Protein AF-A0A6N9VMW0-F1 (afdb_monomer)

Secondary structure (DSSP, 8-state):
-TTHHHHHHHHHHHHHHHHHHHH-TTS-HHHHHHHHHHHHHHHHHHHTT-HHHHHHHHHHHHHH-

Structure (mmCIF, N/CA/C/O backbone):
data_AF-A0A6N9VMW0-F1
#
_entry.id   AF-A0A6N9VMW0-F1
#
loop_
_atom_site.group_PDB
_atom_site.id
_atom_site.type_symbol
_atom_site.label_atom_id
_atom_site.label_alt_id
_atom_site.label_comp_id
_atom_site.label_asym_id
_atom_site.label_entity_id
_atom_site.label_seq_id
_atom_site.pdbx_PDB_ins_code
_atom_site.Cartn_x
_atom_site.Cartn_y
_atom_site.Cartn_z
_atom_site.occupancy
_atom_site.B_iso_or_equiv
_atom_site.auth_seq_id
_atom_site.auth_comp_id
_atom_site.auth_asym_id
_atom_site.auth_atom_id
_atom_site.pdbx_PDB_model_num
ATOM 1 N N . MET A 1 1 ? 17.553 4.352 -17.257 1.00 61.19 1 MET A N 1
ATOM 2 C CA . MET A 1 1 ? 16.273 3.636 -17.047 1.00 61.19 1 MET A CA 1
ATOM 3 C C . MET A 1 1 ? 15.205 4.666 -16.683 1.00 61.19 1 MET A C 1
ATOM 5 O O . MET A 1 1 ? 15.226 5.156 -15.566 1.00 61.19 1 MET A O 1
ATOM 9 N N . GLY A 1 2 ? 14.328 5.070 -17.613 1.00 81.31 2 GLY A N 1
ATOM 10 C CA . GLY A 1 2 ? 13.342 6.150 -17.381 1.00 81.31 2 GLY A CA 1
ATOM 11 C C . GLY A 1 2 ? 12.266 5.843 -16.325 1.00 81.31 2 GLY A C 1
ATOM 12 O O . GLY A 1 2 ? 11.638 6.751 -15.796 1.00 81.31 2 GLY A O 1
ATOM 13 N N . TRP A 1 3 ? 12.099 4.569 -15.967 1.00 82.50 3 TRP A N 1
ATOM 14 C CA . TRP A 1 3 ? 11.086 4.083 -15.024 1.00 82.50 3 TRP A CA 1
ATOM 15 C C . TRP A 1 3 ? 11.373 4.408 -13.552 1.00 82.50 3 TRP A C 1
ATOM 17 O O . TRP A 1 3 ? 10.455 4.420 -12.738 1.00 82.50 3 TRP A O 1
ATOM 27 N N . THR A 1 4 ? 12.622 4.716 -13.193 1.00 86.38 4 THR A N 1
ATOM 28 C CA . THR A 1 4 ? 13.016 4.997 -11.802 1.00 86.38 4 THR A CA 1
ATOM 29 C C . THR A 1 4 ? 12.265 6.192 -11.215 1.00 86.38 4 THR A C 1
ATOM 31 O O . THR A 1 4 ? 11.896 6.172 -10.044 1.00 86.38 4 THR A O 1
ATOM 34 N N . VAL A 1 5 ? 11.981 7.205 -12.039 1.00 88.25 5 VAL A N 1
ATOM 35 C CA . VAL A 1 5 ? 11.212 8.392 -11.636 1.00 88.25 5 VAL A CA 1
ATOM 36 C C . VAL A 1 5 ? 9.779 8.015 -11.255 1.00 88.25 5 VAL A C 1
ATOM 38 O O . VAL A 1 5 ? 9.267 8.505 -10.253 1.00 88.25 5 VAL A O 1
ATOM 41 N N . LEU A 1 6 ? 9.152 7.104 -12.007 1.00 87.06 6 LEU A N 1
ATOM 42 C CA . LEU A 1 6 ? 7.794 6.632 -11.728 1.00 87.06 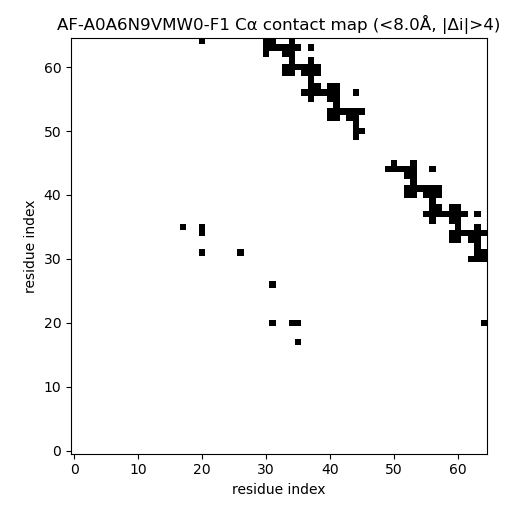6 LEU A CA 1
ATOM 43 C C . LEU A 1 6 ? 7.732 5.849 -10.416 1.00 87.06 6 LEU A C 1
ATOM 45 O O . LEU A 1 6 ? 6.827 6.076 -9.618 1.00 87.06 6 LEU A O 1
ATOM 49 N N . TYR A 1 7 ? 8.715 4.984 -10.154 1.00 85.75 7 TYR A N 1
ATOM 50 C CA . TYR A 1 7 ? 8.792 4.259 -8.883 1.00 85.75 7 TYR A CA 1
ATOM 51 C C . TYR A 1 7 ? 8.974 5.199 -7.688 1.00 85.75 7 TYR A C 1
ATOM 53 O O . TYR A 1 7 ? 8.348 4.999 -6.649 1.00 85.75 7 TYR A O 1
ATOM 61 N N . LEU A 1 8 ? 9.776 6.254 -7.847 1.00 87.38 8 LEU A N 1
ATOM 62 C CA . LEU A 1 8 ? 9.969 7.274 -6.816 1.00 87.38 8 LEU A CA 1
ATOM 63 C C . LEU A 1 8 ? 8.692 8.078 -6.558 1.00 87.38 8 LEU A C 1
ATOM 65 O O . LEU A 1 8 ? 8.293 8.235 -5.407 1.00 87.38 8 LEU A O 1
ATOM 69 N N . ALA A 1 9 ? 8.026 8.538 -7.619 1.00 87.31 9 ALA A N 1
ATOM 70 C CA . ALA A 1 9 ? 6.756 9.248 -7.510 1.00 87.31 9 ALA A CA 1
ATOM 71 C C . ALA A 1 9 ? 5.692 8.381 -6.821 1.00 87.31 9 ALA A C 1
ATOM 73 O O . ALA A 1 9 ? 5.018 8.842 -5.902 1.00 87.31 9 ALA A O 1
ATOM 74 N N . PHE A 1 10 ? 5.599 7.105 -7.203 1.00 86.00 10 PHE A N 1
ATOM 75 C CA . PHE A 1 10 ? 4.677 6.159 -6.584 1.00 86.00 10 PHE A CA 1
ATOM 76 C C . PHE A 1 10 ? 4.991 5.938 -5.097 1.00 86.00 10 PHE A C 1
ATOM 78 O O . PHE A 1 10 ? 4.083 5.961 -4.271 1.00 86.00 10 PHE A O 1
ATOM 85 N N . GLY A 1 11 ? 6.271 5.794 -4.737 1.00 85.06 11 GLY A N 1
ATOM 86 C CA . GLY A 1 11 ? 6.705 5.653 -3.345 1.00 85.06 11 GLY A CA 1
ATOM 87 C C . GLY A 1 11 ? 6.362 6.870 -2.481 1.00 85.06 11 GLY A C 1
ATOM 88 O O . GLY A 1 11 ? 5.874 6.712 -1.364 1.00 85.06 11 GLY A O 1
ATOM 89 N N . ILE A 1 12 ? 6.548 8.084 -3.007 1.00 87.25 12 ILE A N 1
ATOM 90 C CA . ILE A 1 12 ? 6.190 9.329 -2.309 1.00 87.25 12 ILE A CA 1
ATOM 91 C C . ILE A 1 12 ? 4.675 9.412 -2.090 1.00 87.25 12 ILE A C 1
ATOM 93 O O . ILE A 1 12 ? 4.235 9.695 -0.977 1.00 87.25 12 ILE A O 1
ATOM 97 N N . VAL A 1 13 ? 3.878 9.121 -3.122 1.00 86.44 13 VAL A N 1
ATOM 98 C CA . VAL A 1 13 ? 2.409 9.115 -3.028 1.00 86.44 13 VAL A CA 1
ATOM 99 C C . VAL A 1 13 ? 1.930 8.068 -2.021 1.00 86.44 13 VAL A C 1
ATOM 101 O O . VAL A 1 13 ? 1.056 8.358 -1.210 1.00 86.44 13 VAL A O 1
ATOM 104 N N . ALA A 1 14 ? 2.540 6.882 -2.009 1.00 84.69 14 ALA A N 1
ATOM 105 C CA . ALA A 1 14 ? 2.228 5.823 -1.056 1.00 84.69 14 ALA A CA 1
ATOM 106 C C . ALA A 1 14 ? 2.536 6.226 0.399 1.00 84.69 14 ALA A C 1
ATOM 108 O O . ALA A 1 14 ? 1.718 5.994 1.289 1.00 84.69 14 ALA A O 1
ATOM 109 N N . LEU A 1 15 ? 3.683 6.869 0.645 1.00 83.12 15 LEU A N 1
ATOM 110 C CA . LEU A 1 15 ? 4.047 7.384 1.970 1.00 83.12 15 LEU A CA 1
ATOM 111 C C . LEU A 1 15 ? 3.121 8.519 2.422 1.00 83.12 15 LEU A C 1
ATOM 113 O O . LEU A 1 15 ? 2.740 8.569 3.591 1.00 83.12 15 LEU A O 1
ATOM 117 N N . TRP A 1 16 ? 2.734 9.408 1.505 1.00 83.62 16 TRP A N 1
ATOM 118 C CA . TRP A 1 16 ? 1.803 10.499 1.789 1.00 83.62 16 TRP A CA 1
ATOM 119 C C . TRP A 1 16 ? 0.406 9.981 2.154 1.00 83.62 16 TRP A C 1
ATOM 121 O O . TRP A 1 16 ? -0.127 10.360 3.194 1.00 83.62 16 TRP A O 1
ATOM 131 N N . LEU A 1 17 ? -0.131 9.043 1.370 1.00 78.88 17 LEU A N 1
ATOM 132 C CA . LEU A 1 17 ? -1.400 8.358 1.631 1.00 78.88 17 LEU A CA 1
ATOM 133 C C . LEU A 1 17 ? -1.406 7.633 2.986 1.00 78.88 17 LEU A C 1
ATOM 135 O O . LEU A 1 17 ? -2.385 7.697 3.729 1.00 78.88 17 LEU A O 1
ATOM 139 N N . LEU A 1 18 ? -0.298 6.976 3.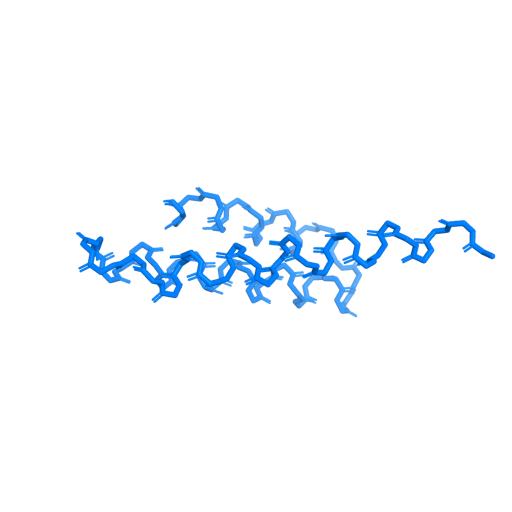345 1.00 76.75 18 LEU A N 1
ATOM 140 C CA . LEU A 1 18 ? -0.138 6.356 4.660 1.00 76.75 18 LEU A CA 1
ATOM 141 C C . LEU A 1 18 ? -0.150 7.411 5.780 1.00 76.75 18 LEU A C 1
ATOM 143 O O . LEU A 1 18 ? -0.775 7.199 6.819 1.00 76.75 18 LEU A O 1
ATOM 147 N N . GLY A 1 19 ? 0.505 8.555 5.556 1.00 80.25 19 GLY A N 1
ATOM 148 C CA . GLY A 1 19 ? 0.545 9.696 6.471 1.00 80.25 19 GLY A CA 1
ATOM 149 C C . GLY A 1 19 ? -0.801 10.405 6.655 1.00 80.25 19 GLY A C 1
ATOM 150 O O . GLY A 1 19 ? -1.124 10.787 7.776 1.00 80.25 19 GLY A O 1
ATOM 151 N N . GLU A 1 20 ? -1.621 10.536 5.610 1.00 75.62 20 GLU A N 1
ATOM 152 C CA . GLU A 1 20 ? -2.999 11.037 5.730 1.00 75.62 20 GLU A CA 1
ATOM 153 C C . GLU A 1 20 ? -3.829 10.134 6.638 1.00 75.62 20 GLU A C 1
ATOM 155 O O . GLU A 1 20 ? -4.428 10.614 7.601 1.00 75.62 20 GLU A O 1
ATOM 160 N N . VAL A 1 21 ? -3.778 8.820 6.403 1.00 69.12 21 VAL A N 1
ATOM 161 C CA . VAL A 1 21 ? -4.434 7.819 7.250 1.00 69.12 21 VAL A CA 1
ATOM 162 C C . VAL A 1 21 ? -3.914 7.954 8.695 1.00 69.12 21 VAL A C 1
ATOM 164 O O . VAL A 1 21 ? -4.725 8.215 9.573 1.00 69.12 21 VAL A O 1
ATOM 167 N N . LEU A 1 22 ? -2.584 7.930 8.920 1.00 67.38 22 LEU A N 1
ATOM 168 C CA . LEU A 1 22 ? -1.775 8.560 10.004 1.00 67.38 22 LEU A CA 1
ATOM 169 C C . LEU A 1 22 ? -2.377 9.734 10.810 1.00 67.38 22 LEU A C 1
ATOM 171 O O . LEU A 1 22 ? -2.392 9.766 12.048 1.00 67.38 22 LEU A O 1
ATOM 175 N N . LEU A 1 23 ? -2.825 10.760 10.113 1.00 70.56 23 LEU A N 1
ATOM 176 C CA . LEU A 1 23 ? -3.031 12.079 10.704 1.00 70.56 23 LEU A CA 1
ATOM 177 C C . LEU A 1 23 ? -4.502 12.493 10.726 1.00 70.56 23 LEU A C 1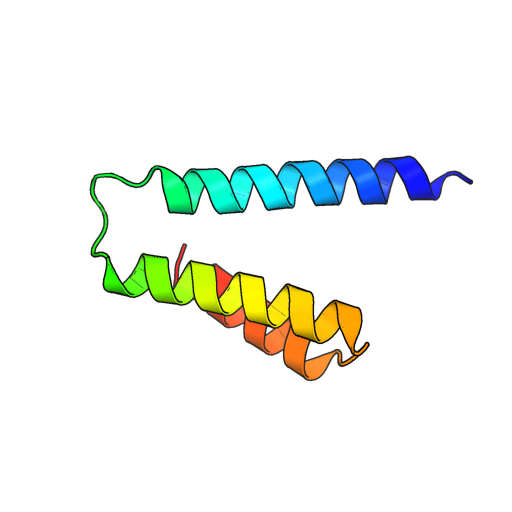
ATOM 179 O O . LEU A 1 23 ? -4.824 13.555 11.256 1.00 70.56 23 LEU A O 1
ATOM 183 N N . GLN A 1 24 ? -5.418 11.631 10.269 1.00 67.00 24 GLN A N 1
ATOM 184 C CA . GLN A 1 24 ? -6.855 11.816 10.469 1.00 67.00 24 GLN A CA 1
ATOM 185 C C . GLN A 1 24 ? -7.220 11.720 11.967 1.00 67.00 24 GLN A C 1
ATOM 187 O O . GLN A 1 24 ? -7.613 10.668 12.471 1.00 67.00 24 GLN A O 1
ATOM 192 N N . TYR A 1 25 ? -7.107 12.836 12.691 1.00 57.50 25 TYR A N 1
ATOM 193 C CA . TYR A 1 25 ? -7.430 12.963 14.121 1.00 57.50 25 TYR A CA 1
ATOM 194 C C . TYR A 1 25 ? -8.945 12.977 14.426 1.00 57.50 25 TYR A C 1
ATOM 196 O O . TYR A 1 25 ? -9.332 12.942 15.592 1.00 57.50 25 TYR A O 1
ATOM 204 N N . LYS A 1 26 ? -9.817 13.018 13.404 1.00 58.75 26 LYS A N 1
ATOM 205 C CA . LYS A 1 26 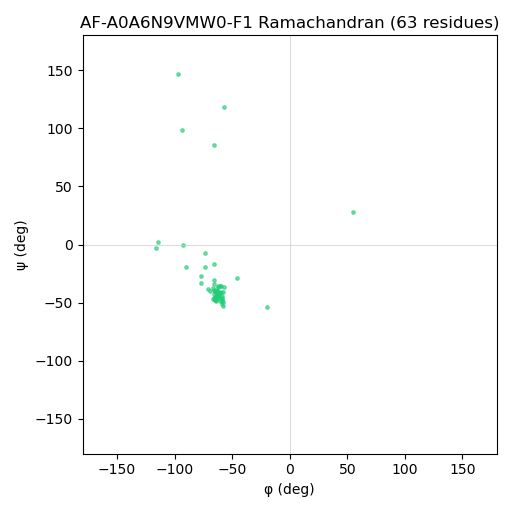? -11.285 13.141 13.559 1.00 58.75 26 LYS A CA 1
ATOM 206 C C . LYS A 1 26 ? -12.108 11.942 13.058 1.00 58.75 26 LYS A C 1
ATOM 208 O O . LYS A 1 26 ? -13.330 11.957 13.200 1.00 58.75 26 LYS A O 1
ATOM 213 N N . ALA A 1 27 ? -11.479 10.918 12.476 1.00 55.09 27 ALA A N 1
ATOM 214 C CA . ALA A 1 27 ? -12.174 9.786 11.859 1.00 55.09 27 ALA A CA 1
ATOM 215 C C . ALA A 1 27 ? -12.271 8.567 12.796 1.00 55.09 27 ALA A C 1
ATOM 217 O O . ALA A 1 27 ? -11.382 8.296 13.603 1.00 55.09 27 ALA A O 1
ATOM 218 N N . ARG A 1 28 ? -13.367 7.801 12.682 1.00 63.31 28 ARG A N 1
ATOM 219 C CA . ARG A 1 28 ? -13.580 6.548 13.430 1.00 63.31 28 ARG A CA 1
ATOM 220 C C . ARG A 1 28 ? -12.427 5.571 13.144 1.00 63.31 28 ARG A C 1
ATOM 222 O O . ARG A 1 28 ? -12.298 5.106 12.016 1.00 63.31 28 ARG A O 1
ATOM 229 N N . LEU A 1 29 ? -11.672 5.191 14.184 1.00 66.69 29 LEU A N 1
ATOM 230 C CA . LEU A 1 29 ? -10.483 4.309 14.149 1.00 66.69 29 LEU A CA 1
ATOM 231 C C . LEU A 1 29 ? -10.656 3.029 13.297 1.00 66.69 29 LEU 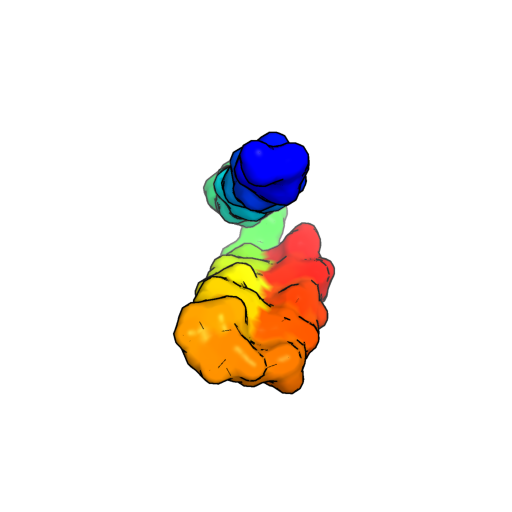A C 1
ATOM 233 O O . LEU A 1 29 ? -9.697 2.514 12.731 1.00 66.69 29 LEU A O 1
ATOM 237 N N . ARG A 1 30 ? -11.895 2.535 13.180 1.00 71.44 30 ARG A N 1
ATOM 238 C CA . ARG A 1 30 ? -12.278 1.332 12.424 1.00 71.44 30 ARG A CA 1
ATOM 239 C C . ARG A 1 30 ? -11.975 1.413 10.923 1.00 71.44 30 ARG A C 1
ATOM 241 O O . ARG A 1 30 ? -11.458 0.448 10.376 1.00 71.44 30 ARG A O 1
ATOM 248 N N . TRP A 1 31 ? -12.270 2.536 10.271 1.00 72.25 31 TRP A N 1
ATOM 249 C CA . TRP A 1 31 ? -12.066 2.693 8.819 1.00 72.25 31 TRP A CA 1
ATOM 250 C C . TRP A 1 31 ? -10.596 2.921 8.478 1.00 72.25 31 TRP A C 1
ATOM 252 O O . TRP A 1 31 ? -10.072 2.359 7.526 1.00 72.25 31 TRP A O 1
ATOM 262 N N . ARG A 1 32 ? -9.890 3.601 9.3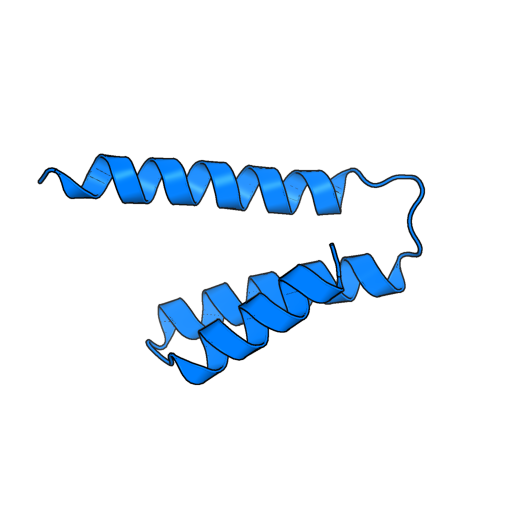77 1.00 73.81 32 ARG A N 1
ATOM 263 C CA . ARG A 1 32 ? -8.448 3.819 9.314 1.00 73.81 32 ARG A CA 1
ATOM 264 C C . ARG A 1 32 ? -7.622 2.533 9.444 1.00 73.81 32 ARG A C 1
ATOM 266 O O . ARG A 1 32 ? -6.639 2.363 8.728 1.00 73.81 32 ARG A O 1
ATOM 273 N N . LEU A 1 33 ? -8.024 1.609 10.319 1.00 77.12 33 LEU A N 1
ATOM 274 C CA . LEU A 1 33 ? -7.419 0.270 10.383 1.00 77.12 33 LEU A CA 1
ATOM 275 C C . LEU A 1 33 ? -7.700 -0.541 9.110 1.00 77.12 33 LEU A C 1
ATOM 277 O O . LEU A 1 33 ? -6.836 -1.293 8.667 1.00 77.12 33 LEU A O 1
ATOM 281 N N . LEU A 1 34 ? -8.877 -0.354 8.506 1.00 83.69 34 LEU A N 1
ATOM 282 C CA . LEU A 1 34 ? -9.249 -0.950 7.222 1.00 83.69 34 LEU A CA 1
ATOM 283 C C . LEU A 1 34 ? -8.369 -0.421 6.081 1.00 83.69 34 LEU A C 1
ATOM 285 O O . LEU A 1 34 ? -7.832 -1.226 5.323 1.00 83.69 34 LEU A O 1
ATOM 289 N N . ALA A 1 35 ? -8.132 0.895 6.027 1.00 82.62 35 ALA A N 1
ATOM 290 C CA . ALA A 1 35 ? -7.198 1.506 5.085 1.00 82.62 35 ALA A CA 1
ATOM 291 C C . ALA A 1 35 ? -5.787 0.939 5.274 1.00 82.62 35 ALA A C 1
ATOM 293 O O . ALA A 1 35 ? -5.176 0.428 4.340 1.00 82.62 35 ALA A O 1
ATOM 294 N N . PHE A 1 36 ? -5.283 0.941 6.508 1.00 82.75 36 PHE A N 1
ATOM 295 C CA . PHE A 1 36 ? -3.949 0.426 6.812 1.00 82.75 36 PHE A CA 1
ATOM 296 C C . PHE A 1 36 ? -3.790 -1.061 6.442 1.00 82.75 36 PHE A C 1
ATOM 298 O O . PHE A 1 36 ? -2.777 -1.465 5.861 1.00 82.75 36 PHE A O 1
ATOM 305 N N . GLY A 1 37 ? -4.816 -1.870 6.722 1.00 88.69 37 GLY A N 1
ATOM 306 C CA . GLY A 1 37 ? -4.886 -3.270 6.312 1.00 88.69 37 GLY A CA 1
ATOM 307 C C . GLY A 1 37 ? -4.894 -3.428 4.792 1.00 88.69 37 GLY A C 1
ATOM 308 O O . GLY A 1 37 ? -4.113 -4.215 4.266 1.00 88.69 37 GLY A O 1
ATOM 309 N N . GLY A 1 38 ? -5.699 -2.633 4.081 1.00 88.69 38 GLY A N 1
ATOM 310 C CA . GLY A 1 38 ? -5.756 -2.616 2.619 1.00 88.69 38 GLY A CA 1
ATOM 311 C C . GLY A 1 38 ? -4.413 -2.275 1.977 1.00 88.69 38 GLY A C 1
ATOM 312 O O . GLY A 1 38 ? -3.950 -3.007 1.105 1.00 88.69 38 GLY A O 1
ATOM 313 N N . PHE A 1 39 ? -3.722 -1.243 2.473 1.00 87.25 39 PHE A N 1
ATOM 314 C CA . PHE A 1 39 ? -2.380 -0.881 2.004 1.00 87.25 39 PHE A CA 1
ATOM 315 C C . PHE A 1 39 ? -1.363 -2.009 2.231 1.00 87.25 39 PHE A C 1
ATOM 317 O O . PHE A 1 39 ? -0.618 -2.372 1.323 1.00 87.25 39 PHE A O 1
ATOM 324 N N . SER A 1 40 ? -1.370 -2.620 3.419 1.00 89.00 40 SER A N 1
ATOM 325 C CA . SER A 1 40 ? -0.497 -3.762 3.734 1.00 89.00 40 SER A CA 1
ATOM 326 C C . SER A 1 40 ? -0.747 -4.950 2.796 1.00 89.00 40 SER A C 1
ATOM 328 O O . SER A 1 40 ? 0.185 -5.640 2.385 1.00 89.00 40 SER A O 1
ATOM 330 N N . LEU A 1 41 ? -2.007 -5.160 2.411 1.00 91.81 41 LEU A N 1
ATOM 331 C CA . LEU A 1 41 ? -2.434 -6.212 1.493 1.00 91.81 41 LEU A CA 1
ATOM 332 C C . LEU A 1 41 ? -1.978 -5.920 0.051 1.00 91.81 41 LEU A C 1
ATOM 334 O O . LEU A 1 41 ? -1.494 -6.829 -0.620 1.00 91.81 41 LEU A O 1
ATOM 338 N N . VAL A 1 42 ? -2.011 -4.655 -0.395 1.00 90.06 42 VAL A N 1
ATOM 339 C CA . VAL A 1 42 ? -1.389 -4.227 -1.666 1.00 90.06 42 VAL A CA 1
ATOM 340 C C . VAL A 1 42 ? 0.100 -4.549 -1.671 1.00 90.06 42 VAL A C 1
ATOM 342 O O . VAL A 1 42 ? 0.584 -5.167 -2.617 1.00 90.06 42 VAL A O 1
ATOM 345 N N . VAL A 1 43 ? 0.823 -4.175 -0.611 1.00 89.19 43 VAL A N 1
ATOM 346 C CA . VAL A 1 43 ? 2.267 -4.428 -0.494 1.00 89.19 43 VAL A CA 1
ATOM 347 C C . VAL A 1 43 ? 2.562 -5.928 -0.571 1.00 89.19 43 VAL A C 1
ATOM 349 O O . VAL A 1 43 ? 3.414 -6.341 -1.355 1.00 89.19 43 VAL A O 1
ATOM 352 N N . LEU A 1 44 ? 1.817 -6.760 0.163 1.00 91.81 44 LEU A N 1
ATOM 353 C CA . LEU A 1 44 ? 1.939 -8.222 0.092 1.00 91.81 44 LEU A CA 1
ATOM 354 C C . LEU A 1 44 ? 1.646 -8.772 -1.310 1.00 91.81 44 LEU A C 1
ATOM 356 O O . LEU A 1 44 ? 2.370 -9.646 -1.792 1.00 91.81 44 LEU A O 1
ATOM 360 N N . GLY A 1 45 ? 0.618 -8.253 -1.982 1.00 90.44 45 GLY A N 1
ATOM 361 C CA . GLY A 1 45 ? 0.278 -8.633 -3.351 1.00 90.44 45 GLY A CA 1
ATOM 362 C C . GLY A 1 45 ? 1.382 -8.283 -4.348 1.00 90.44 45 GLY A C 1
ATOM 363 O O . GLY A 1 45 ? 1.701 -9.092 -5.214 1.00 90.44 45 GLY A O 1
ATOM 364 N N . VAL A 1 46 ? 2.019 -7.120 -4.192 1.00 89.62 46 VAL A N 1
ATOM 365 C CA . VAL A 1 46 ? 3.163 -6.707 -5.017 1.00 89.62 46 VAL A CA 1
ATOM 366 C C . VAL A 1 46 ? 4.366 -7.622 -4.774 1.00 89.62 46 VAL A C 1
ATOM 368 O O . VAL A 1 46 ? 4.954 -8.108 -5.736 1.00 89.62 46 VAL A O 1
ATOM 371 N N . LEU A 1 47 ? 4.696 -7.927 -3.513 1.00 89.75 47 LEU A N 1
ATOM 372 C CA . LEU A 1 47 ? 5.821 -8.810 -3.168 1.00 89.75 47 LEU A CA 1
ATOM 373 C C . LEU A 1 47 ? 5.643 -10.239 -3.699 1.00 89.75 47 LEU A C 1
ATOM 375 O O . LEU A 1 47 ? 6.611 -10.877 -4.102 1.00 89.75 47 LEU A O 1
ATOM 379 N N . THR A 1 48 ? 4.407 -10.737 -3.715 1.00 93.00 48 THR A N 1
ATOM 380 C CA . THR A 1 48 ? 4.063 -12.082 -4.207 1.00 93.00 48 THR A CA 1
ATOM 381 C C . THR A 1 48 ? 3.670 -12.109 -5.687 1.00 93.00 48 THR A C 1
ATOM 383 O O . THR A 1 48 ? 3.385 -13.178 -6.221 1.00 93.00 48 THR A O 1
ATOM 386 N N . SER A 1 49 ? 3.663 -10.954 -6.366 1.00 91.62 49 SER A N 1
ATOM 387 C CA . SER A 1 49 ? 3.184 -10.783 -7.748 1.00 91.62 49 SER A CA 1
ATOM 388 C C . SER A 1 49 ? 1.744 -11.277 -7.991 1.00 91.62 49 SER A C 1
ATOM 390 O O . SER A 1 49 ? 1.377 -11.649 -9.107 1.00 91.62 49 SER A O 1
ATOM 392 N N . LEU A 1 50 ? 0.895 -11.264 -6.958 1.00 93.69 50 LEU A N 1
ATOM 3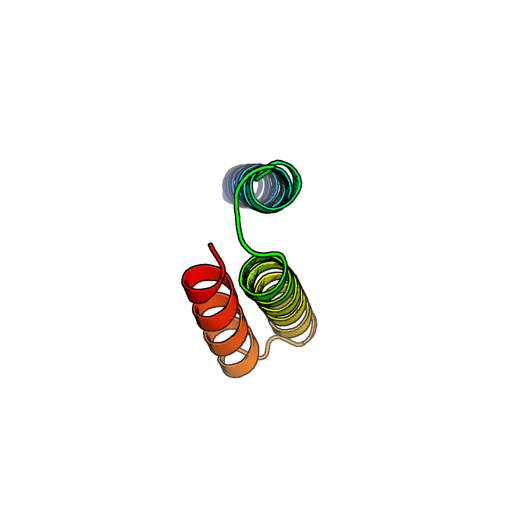93 C CA . LEU A 1 50 ? -0.504 -11.685 -7.028 1.00 93.69 50 LEU A CA 1
ATOM 394 C C . LEU A 1 50 ? -1.425 -10.495 -7.307 1.00 93.69 50 LEU A C 1
ATOM 396 O O . LEU A 1 50 ? -1.850 -9.781 -6.398 1.00 93.69 50 LEU A O 1
ATOM 400 N N . VAL A 1 51 ? -1.815 -10.332 -8.572 1.00 91.94 51 VAL A N 1
ATOM 401 C CA . VAL A 1 51 ? -2.675 -9.222 -9.031 1.00 91.94 51 VAL A CA 1
ATOM 402 C C . V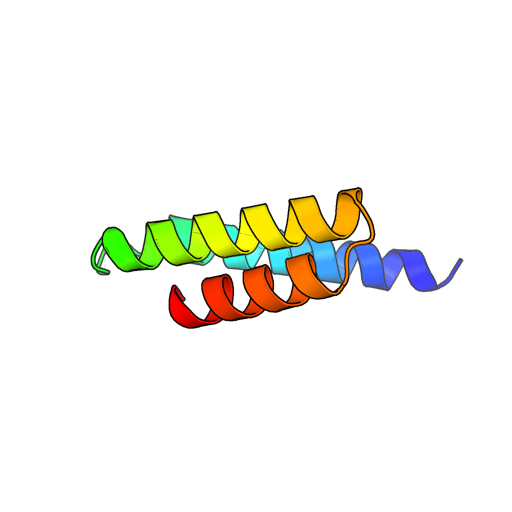AL A 1 51 ? -4.012 -9.162 -8.281 1.00 91.94 51 VAL A C 1
ATOM 404 O O . VAL A 1 51 ? -4.487 -8.080 -7.950 1.00 91.94 51 VAL A O 1
ATOM 407 N N . VAL A 1 52 ? -4.598 -10.316 -7.946 1.00 93.94 52 VAL A N 1
ATOM 408 C CA . VAL A 1 52 ? -5.867 -10.391 -7.196 1.00 93.94 52 VAL A CA 1
ATOM 409 C C . VAL A 1 52 ? -5.724 -9.803 -5.789 1.00 93.94 52 VAL A C 1
ATOM 411 O O . VAL A 1 52 ? -6.599 -9.079 -5.321 1.00 93.94 52 VAL A O 1
A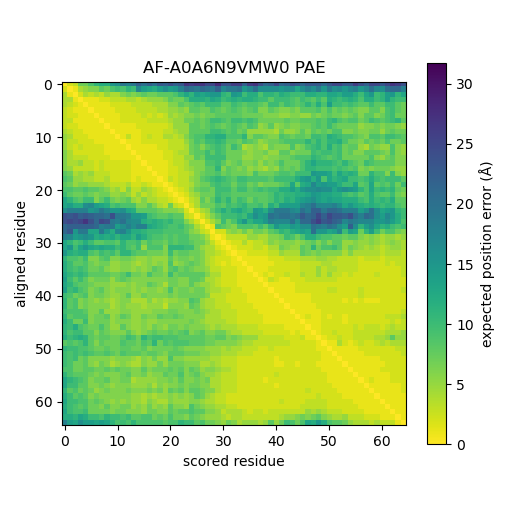TOM 414 N N . VAL A 1 53 ? -4.597 -10.075 -5.130 1.00 91.38 53 VAL A N 1
ATOM 415 C CA . VAL A 1 53 ? -4.286 -9.576 -3.784 1.00 91.38 53 VAL A CA 1
ATOM 416 C C . VAL A 1 53 ? -4.046 -8.063 -3.834 1.00 91.38 53 VAL A C 1
ATOM 418 O O . VAL A 1 53 ? -4.573 -7.331 -3.001 1.00 91.38 53 VAL A O 1
ATOM 421 N N . ILE A 1 54 ? -3.355 -7.575 -4.870 1.00 91.19 54 ILE A N 1
ATOM 422 C CA . ILE A 1 54 ? -3.171 -6.136 -5.120 1.00 91.19 54 ILE A CA 1
ATOM 423 C C . ILE A 1 54 ? -4.526 -5.435 -5.287 1.00 91.19 54 ILE A C 1
ATOM 425 O O . ILE A 1 54 ? -4.776 -4.420 -4.641 1.00 91.19 54 ILE A O 1
ATOM 429 N N . ALA A 1 55 ? -5.418 -5.983 -6.116 1.00 92.88 55 ALA A N 1
ATOM 430 C CA . ALA A 1 55 ? -6.727 -5.389 -6.373 1.00 92.88 55 ALA A CA 1
ATOM 431 C C . ALA A 1 55 ? -7.606 -5.350 -5.111 1.00 92.88 55 ALA A C 1
ATOM 433 O O . ALA A 1 55 ? -8.188 -4.312 -4.798 1.00 92.88 55 ALA A O 1
ATOM 434 N N . LEU A 1 56 ? -7.659 -6.448 -4.349 1.00 93.75 56 LEU A N 1
ATOM 435 C CA . LEU A 1 56 ? -8.400 -6.503 -3.084 1.00 93.75 56 LEU A CA 1
ATOM 436 C C . LEU A 1 56 ? -7.848 -5.518 -2.051 1.00 93.75 56 LEU A C 1
ATOM 438 O O . LEU A 1 56 ? -8.620 -4.825 -1.389 1.00 93.75 56 LEU A O 1
ATOM 442 N N . GLY A 1 57 ? -6.522 -5.419 -1.944 1.00 90.50 57 GLY A N 1
ATOM 443 C CA . GLY A 1 57 ? -5.873 -4.453 -1.068 1.00 90.50 57 GLY A CA 1
ATOM 444 C C . GLY A 1 57 ? -6.190 -3.012 -1.462 1.00 90.50 57 GLY A C 1
ATOM 445 O O . GLY A 1 57 ? -6.501 -2.199 -0.595 1.00 90.50 57 GLY A O 1
ATOM 446 N N . ALA A 1 58 ? -6.184 -2.704 -2.762 1.00 90.06 58 ALA A N 1
ATOM 447 C CA . ALA A 1 58 ? -6.482 -1.368 -3.270 1.00 90.06 58 ALA A CA 1
ATOM 448 C C . ALA A 1 58 ? -7.937 -0.962 -2.988 1.00 90.06 58 ALA A C 1
ATOM 450 O O . ALA A 1 58 ? -8.186 0.169 -2.574 1.00 90.06 58 ALA A O 1
ATOM 451 N N . ILE A 1 59 ? -8.888 -1.891 -3.138 1.00 91.06 59 ILE A N 1
ATOM 452 C CA . ILE A 1 59 ? -10.299 -1.660 -2.800 1.00 91.06 59 ILE A CA 1
ATOM 453 C C . ILE A 1 59 ? -10.456 -1.429 -1.293 1.00 91.06 59 ILE A C 1
ATOM 455 O O . ILE A 1 59 ? -11.088 -0.459 -0.886 1.00 91.06 59 ILE A O 1
ATOM 459 N N . ALA A 1 60 ? -9.850 -2.274 -0.453 1.00 88.44 60 ALA A N 1
ATOM 460 C CA . ALA A 1 60 ? -9.901 -2.109 1.000 1.00 88.44 60 ALA A CA 1
ATOM 461 C C . ALA A 1 60 ? -9.245 -0.794 1.463 1.00 88.44 60 ALA A C 1
ATOM 463 O O . ALA A 1 60 ? -9.756 -0.140 2.372 1.00 88.44 60 ALA A O 1
ATOM 464 N N . PHE A 1 61 ? -8.155 -0.384 0.806 1.00 85.56 61 PHE A N 1
ATOM 465 C CA . PHE A 1 61 ? -7.489 0.892 1.046 1.00 85.56 61 PHE A CA 1
ATOM 466 C C . PHE A 1 61 ? -8.402 2.076 0.699 1.00 85.56 61 PHE A C 1
ATOM 468 O O . PHE A 1 61 ? -8.589 2.960 1.529 1.00 85.56 61 PHE A O 1
ATOM 475 N N . ALA A 1 62 ? -9.027 2.050 -0.482 1.00 84.75 62 ALA A N 1
ATOM 476 C CA . ALA A 1 62 ? -9.939 3.095 -0.947 1.00 84.75 62 ALA A CA 1
ATOM 477 C C . ALA A 1 62 ? -11.230 3.200 -0.118 1.00 84.75 62 ALA A C 1
ATOM 479 O O . ALA A 1 62 ? -11.787 4.280 0.001 1.00 84.75 62 ALA A O 1
ATOM 480 N N . VAL A 1 63 ? -11.709 2.091 0.452 1.00 84.31 63 VAL A N 1
ATOM 481 C CA . VAL A 1 63 ? -12.900 2.061 1.320 1.00 84.31 63 VAL A CA 1
ATOM 482 C C . VAL A 1 63 ? -12.605 2.591 2.729 1.00 84.31 63 VAL A C 1
ATOM 484 O O . VAL A 1 63 ? -13.515 3.041 3.423 1.00 84.31 63 VAL A O 1
ATOM 487 N N . GLY A 1 64 ? -11.356 2.485 3.186 1.00 75.38 64 GLY A N 1
ATOM 488 C CA . GLY A 1 64 ? -10.944 2.950 4.509 1.00 75.38 64 GLY A CA 1
ATOM 489 C C . GLY A 1 64 ? -10.456 4.403 4.567 1.00 75.38 64 GLY A C 1
ATOM 490 O O . GLY A 1 64 ? -10.398 4.947 5.673 1.00 75.38 64 GLY A O 1
ATOM 491 N N . GLN A 1 65 ? -10.064 4.976 3.422 1.00 69.81 65 GLN A N 1
ATOM 492 C CA . GLN A 1 65 ? -9.756 6.404 3.225 1.00 69.81 65 GLN A CA 1
ATOM 493 C C . GLN A 1 65 ? -11.046 7.233 3.264 1.00 69.81 65 GLN A C 1
ATOM 495 O O . GLN A 1 65 ? -11.060 8.248 3.999 1.00 69.81 65 GLN A O 1
#

Sequence (65 aa):
MGWTVLYLAFGIVALWLLGEVLLQYKARLRWRLLAFGGFSLVVLGVLTSLVVVIALGAIAFAVGQ

Organism: Streptomyces microflavus (NCBI:txid1919)

Mean predicted aligned error: 6.51 Å

Nearest PDB structures (foldseek):
  4x5m-assembly2_B  TM=5.869E-01  e=5.723E+00  Escherichia coli UMEA 3162-1

pLDDT: mean 82.36, std 9.92, range [55.09, 93.94]

Radius of gyration: 12.77 Å; Cα contacts (8 Å, |Δi|>4): 62; chains: 1; bounding box: 30×25×32 Å

Foldseek 3Di:
DVCVVVVVVVVVVLVVLLVVLVPCPPDDVVLSVQLVQLSVQLVVCVVVVPVVSNVSSVVSNVRSD

Solvent-accessible surface area (backbone atoms only — not comparable to full-atom values): 3468 Å² total; per-residue (Å²): 123,85,61,60,61,56,55,49,52,50,51,52,51,52,53,48,55,51,47,51,58,73,60,54,88,86,60,68,67,70,37,43,51,38,17,54,48,9,49,53,35,25,52,52,12,60,78,68,70,35,64,69,42,27,52,53,9,49,52,36,22,64,72,20,104